Protein AF-A0A7C8EFA5-F1 (afdb_monomer_lite)

Structure (mmCIF, N/CA/C/O backbone):
data_AF-A0A7C8EFA5-F1
#
_entry.id   AF-A0A7C8EFA5-F1
#
loop_
_atom_site.group_PDB
_atom_site.id
_atom_site.type_symbol
_atom_site.label_atom_id
_atom_site.label_alt_id
_atom_site.label_comp_id
_atom_site.label_asym_id
_atom_site.label_entity_id
_atom_site.label_seq_id
_atom_site.pdbx_PDB_ins_code
_atom_site.Cartn_x
_atom_site.Cartn_y
_atom_site.Cartn_z
_atom_site.occupancy
_atom_site.B_iso_or_equiv
_atom_site.auth_seq_id
_atom_site.auth_comp_id
_atom_site.auth_asym_id
_atom_site.auth_atom_id
_atom_site.pdbx_PDB_model_num
ATOM 1 N N . THR A 1 1 ? -9.011 6.067 8.831 1.00 73.81 1 THR A N 1
ATOM 2 C CA . THR A 1 1 ? -9.555 6.805 9.995 1.00 73.81 1 THR A CA 1
ATOM 3 C C . THR A 1 1 ? -9.235 6.034 11.253 1.00 73.81 1 THR A C 1
ATOM 5 O O . THR A 1 1 ? -9.095 4.822 11.157 1.00 73.81 1 THR A O 1
ATOM 8 N N . ALA A 1 2 ? -9.097 6.697 12.397 1.00 74.62 2 ALA A N 1
ATOM 9 C CA . ALA A 1 2 ? -8.954 5.999 13.669 1.00 74.62 2 ALA A CA 1
ATOM 10 C C . ALA A 1 2 ? -10.304 5.386 14.085 1.00 74.62 2 ALA A C 1
ATOM 12 O O . ALA A 1 2 ? -11.344 6.020 13.896 1.00 74.62 2 ALA A O 1
ATOM 13 N N . GLY A 1 3 ? -10.293 4.144 14.558 1.00 73.38 3 GLY A N 1
ATOM 14 C CA . GLY A 1 3 ?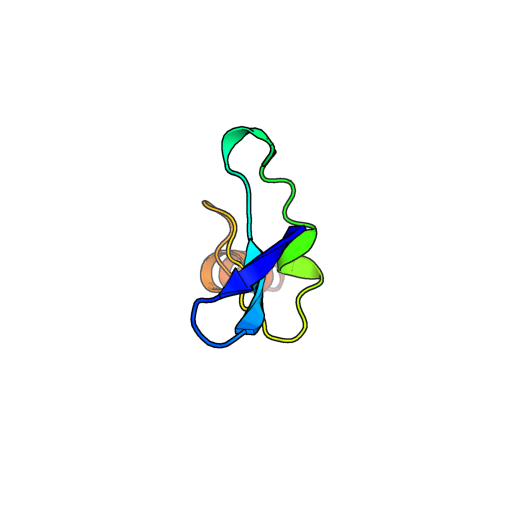 -11.433 3.463 15.167 1.00 73.38 3 GLY A CA 1
ATOM 15 C C . GLY A 1 3 ? -10.956 2.650 16.367 1.00 73.38 3 GLY A C 1
ATOM 16 O O . GLY A 1 3 ? -9.777 2.315 16.450 1.00 73.38 3 GLY A O 1
ATOM 17 N N . GLU A 1 4 ? -11.841 2.369 17.310 1.00 78.25 4 GLU A N 1
ATOM 18 C CA . GLU A 1 4 ? -11.525 1.566 18.493 1.00 78.25 4 GLU A CA 1
ATOM 19 C C . GLU A 1 4 ? -11.925 0.104 18.279 1.00 78.25 4 GLU A C 1
ATOM 21 O O . GLU A 1 4 ? -12.946 -0.200 17.665 1.00 78.25 4 GLU A O 1
ATOM 26 N N . ASP A 1 5 ? -11.056 -0.789 18.739 1.00 79.69 5 ASP A N 1
ATOM 27 C CA . ASP A 1 5 ? -11.268 -2.231 18.838 1.00 79.69 5 ASP A CA 1
ATOM 28 C C . ASP A 1 5 ? -11.923 -2.598 20.188 1.00 79.69 5 ASP A C 1
ATOM 30 O O . ASP A 1 5 ? -11.879 -1.810 21.135 1.00 79.69 5 ASP A O 1
ATOM 34 N N . GLU A 1 6 ? -12.497 -3.799 20.297 1.00 79.12 6 GLU A N 1
ATOM 35 C CA . GLU A 1 6 ? -13.144 -4.336 21.510 1.00 79.12 6 GLU A CA 1
ATOM 36 C C . GLU A 1 6 ? -12.234 -4.389 22.755 1.00 79.12 6 GLU A C 1
ATOM 38 O O . GLU A 1 6 ? -12.723 -4.402 23.883 1.00 79.12 6 GLU A O 1
ATOM 43 N N . THR A 1 7 ? -10.912 -4.322 22.567 1.00 81.88 7 THR A N 1
ATOM 44 C CA . THR A 1 7 ? -9.900 -4.234 23.632 1.00 81.88 7 THR A CA 1
ATOM 45 C C . THR A 1 7 ? -9.490 -2.791 23.983 1.00 81.88 7 THR A C 1
ATOM 47 O O . THR A 1 7 ? -8.521 -2.588 24.718 1.00 81.88 7 THR A O 1
ATOM 50 N N . GLY A 1 8 ? -10.155 -1.771 23.425 1.00 82.31 8 GLY A N 1
ATOM 51 C CA . GLY A 1 8 ? -9.849 -0.349 23.647 1.00 82.31 8 GLY A CA 1
ATOM 52 C C . GLY A 1 8 ? -8.607 0.164 22.905 1.00 82.31 8 GLY A C 1
ATOM 53 O O . GLY A 1 8 ? -8.127 1.267 23.165 1.00 82.31 8 GLY A O 1
ATOM 54 N N . LYS A 1 9 ? -8.050 -0.623 21.973 1.00 86.19 9 LYS A N 1
ATOM 55 C CA . LYS A 1 9 ? -6.892 -0.209 21.168 1.00 86.19 9 LYS A CA 1
ATOM 56 C C . LYS A 1 9 ? -7.342 0.585 19.945 1.00 86.19 9 LYS A C 1
ATOM 58 O O . LYS A 1 9 ? -8.238 0.173 19.213 1.00 86.19 9 LYS A O 1
ATOM 63 N N . GLN A 1 10 ? -6.657 1.694 19.674 1.00 86.12 10 GLN A N 1
ATOM 64 C CA . GLN A 1 10 ? -6.820 2.430 18.422 1.00 86.12 10 GLN A CA 1
ATOM 65 C C . GLN A 1 10 ? -6.310 1.586 17.250 1.00 86.12 10 GLN A C 1
ATOM 67 O O . GLN A 1 10 ? -5.129 1.236 17.172 1.00 86.12 10 GLN A O 1
ATOM 72 N N . LYS A 1 11 ? -7.205 1.292 16.311 1.00 86.19 11 LYS A N 1
ATOM 73 C CA . LYS A 1 11 ? -6.919 0.600 15.060 1.00 86.19 11 LYS A CA 1
ATOM 74 C C . LYS A 1 11 ? -7.222 1.518 13.886 1.00 86.19 11 LYS A C 1
ATOM 76 O O . LYS A 1 11 ? -8.177 2.295 13.878 1.00 86.19 11 LYS A O 1
ATOM 81 N N . LEU A 1 12 ? -6.404 1.414 12.847 1.00 85.94 12 LEU A N 1
ATOM 82 C CA . LEU A 1 12 ? -6.723 2.054 11.586 1.00 85.94 12 LEU A CA 1
ATOM 83 C C .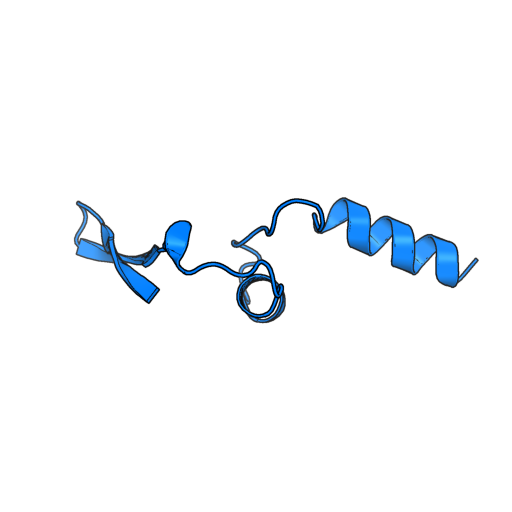 LEU A 1 12 ? -7.893 1.314 10.926 1.00 85.94 12 LEU A C 1
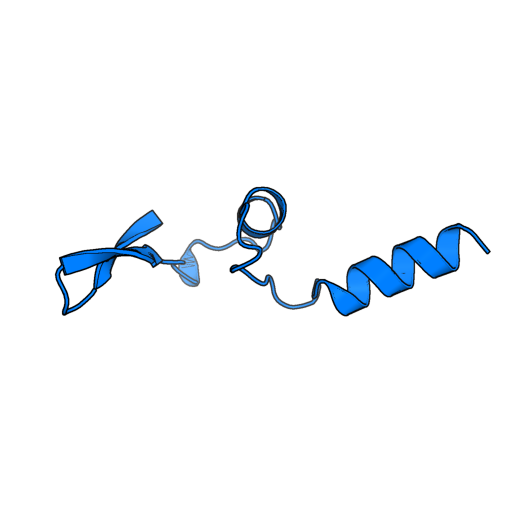ATOM 85 O O . LEU A 1 12 ? -7.822 0.113 10.674 1.00 85.94 12 LEU A O 1
ATOM 89 N N . VAL A 1 13 ? -8.945 2.056 10.599 1.00 89.81 13 VAL A N 1
ATOM 90 C CA . VAL A 1 13 ? -10.115 1.559 9.876 1.00 89.81 13 VAL A CA 1
ATOM 91 C C . VAL A 1 13 ? -10.196 2.243 8.516 1.00 89.81 13 VAL A C 1
ATOM 93 O O . VAL A 1 13 ? -10.099 3.472 8.403 1.00 89.81 13 VAL A O 1
ATOM 96 N N . VAL A 1 14 ? -10.396 1.444 7.471 1.00 91.25 14 VAL A N 1
ATOM 97 C CA . VAL A 1 14 ? -10.689 1.921 6.116 1.00 91.25 14 VAL A CA 1
ATOM 98 C C . VAL A 1 14 ? -12.195 1.830 5.899 1.00 91.25 14 VAL A C 1
ATOM 100 O O . VAL A 1 14 ? -12.803 0.809 6.194 1.00 91.25 14 VAL A O 1
ATOM 103 N N . ARG A 1 15 ? -12.808 2.901 5.383 1.00 92.56 15 ARG A N 1
ATOM 104 C CA . ARG A 1 15 ? -14.219 2.899 4.973 1.00 92.56 15 ARG A CA 1
ATOM 105 C C . ARG A 1 15 ? -14.282 2.670 3.459 1.00 92.56 15 ARG A C 1
ATOM 107 O O . ARG A 1 15 ? -13.973 3.620 2.736 1.00 92.56 15 ARG A O 1
ATOM 114 N N . PRO A 1 16 ? -14.677 1.481 2.962 1.00 91.31 16 PRO A N 1
ATOM 115 C CA . PRO A 1 16 ? -14.585 1.146 1.537 1.00 91.31 16 PRO A CA 1
ATOM 116 C C . PRO A 1 16 ? -15.30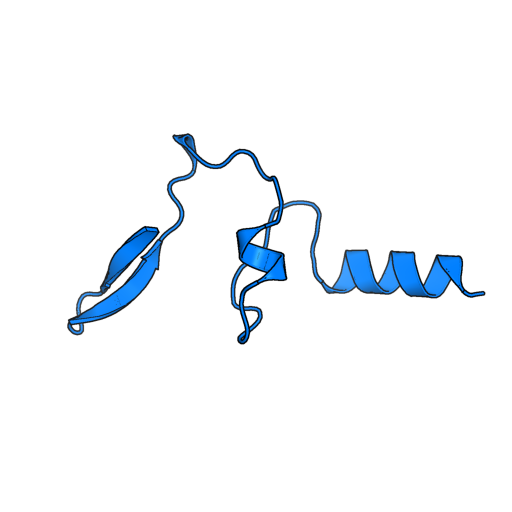2 2.151 0.632 1.00 91.31 16 PRO A C 1
ATOM 118 O O . PRO A 1 16 ? -14.723 2.614 -0.340 1.00 91.31 16 PRO A O 1
ATOM 121 N N . ALA A 1 17 ? -16.492 2.610 1.031 1.00 94.88 17 ALA A N 1
ATOM 122 C CA . ALA A 1 17 ? -17.269 3.607 0.287 1.00 94.88 17 ALA A CA 1
ATOM 123 C C . ALA A 1 17 ? -16.545 4.956 0.073 1.00 94.88 17 ALA A C 1
ATOM 125 O O . ALA A 1 17 ? -16.868 5.697 -0.852 1.00 94.88 17 ALA A O 1
ATOM 126 N N . LYS A 1 18 ? -15.569 5.297 0.926 1.00 93.38 18 LYS A N 1
ATOM 127 C CA . LYS A 1 18 ? 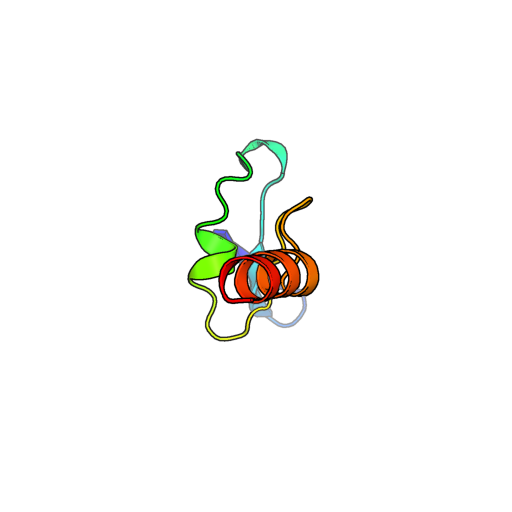-14.755 6.520 0.807 1.00 93.38 18 LYS A CA 1
ATOM 128 C C . LYS A 1 18 ? -13.369 6.256 0.216 1.00 93.38 18 LYS A C 1
ATOM 130 O O . LYS A 1 18 ? -12.677 7.206 -0.142 1.00 93.38 18 LYS A O 1
ATOM 135 N N . CYS A 1 19 ? -12.947 4.997 0.137 1.00 94.06 19 CYS A N 1
ATOM 136 C CA . CYS A 1 19 ? -11.646 4.626 -0.396 1.00 94.06 19 CYS A CA 1
ATOM 137 C C . CYS A 1 19 ? -11.630 4.840 -1.913 1.00 94.06 19 CYS A C 1
ATOM 139 O O . CYS A 1 19 ? -12.496 4.341 -2.623 1.00 94.06 19 CYS A O 1
ATOM 141 N N . LYS A 1 20 ? -10.638 5.584 -2.408 1.00 94.12 20 LYS A N 1
ATOM 142 C CA . LYS A 1 20 ? -10.420 5.796 -3.849 1.00 94.12 20 LYS A CA 1
ATOM 143 C C . LYS A 1 20 ? -9.299 4.929 -4.422 1.00 94.12 20 LYS A C 1
ATOM 145 O O . LYS A 1 20 ? -9.032 5.006 -5.610 1.00 94.12 20 LYS A O 1
ATOM 150 N N . GLY A 1 21 ? -8.626 4.143 -3.580 1.00 93.81 21 GLY A N 1
ATOM 151 C CA . GLY A 1 21 ? -7.508 3.299 -4.004 1.00 93.81 21 GLY A CA 1
ATOM 152 C C . GLY A 1 21 ? -6.219 4.060 -4.337 1.00 93.81 21 GLY A C 1
ATOM 153 O O . GLY A 1 21 ? -5.388 3.530 -5.053 1.00 93.81 21 GLY A O 1
ATOM 154 N N . CYS A 1 22 ? -6.012 5.278 -3.822 1.00 95.19 22 CYS A N 1
ATOM 155 C CA . CYS A 1 22 ? -4.841 6.101 -4.166 1.00 95.19 22 CYS A CA 1
ATOM 156 C C . CYS A 1 22 ? -3.495 5.630 -3.577 1.00 95.19 22 CYS A C 1
ATOM 158 O O . CYS A 1 22 ? -2.472 6.239 -3.860 1.00 95.19 22 CYS A O 1
ATOM 160 N N . GLY A 1 23 ? -3.466 4.615 -2.708 1.00 94.19 23 GLY A N 1
ATOM 161 C CA . GLY A 1 23 ? -2.214 4.065 -2.165 1.00 94.19 23 GLY A CA 1
ATOM 162 C C . GLY A 1 23 ? -1.542 4.862 -1.039 1.00 94.19 23 GLY A C 1
ATOM 163 O O . GLY A 1 23 ? -0.700 4.307 -0.340 1.00 94.19 23 GLY A O 1
ATOM 164 N N . ALA A 1 24 ? -1.934 6.116 -0.782 1.00 94.25 24 ALA A N 1
ATOM 165 C CA . ALA A 1 24 ? -1.238 6.984 0.180 1.00 94.25 24 ALA A CA 1
ATOM 166 C C . ALA A 1 24 ? -1.133 6.389 1.598 1.00 94.25 24 ALA A C 1
ATOM 168 O O . ALA A 1 24 ? -0.092 6.483 2.243 1.00 94.25 24 ALA A O 1
ATOM 169 N N . CYS A 1 25 ? -2.195 5.736 2.079 1.00 93.94 25 CYS A N 1
ATOM 170 C CA . CYS A 1 25 ? -2.184 5.093 3.391 1.00 93.94 25 CYS A CA 1
ATOM 171 C C . CYS A 1 25 ? -1.226 3.891 3.452 1.00 93.94 25 CYS A C 1
ATOM 173 O O . CYS A 1 25 ? -0.509 3.751 4.437 1.00 93.94 25 CYS A O 1
ATOM 175 N N . GLN A 1 26 ? -1.176 3.063 2.405 1.00 95.06 26 GLN A N 1
ATOM 176 C CA . GLN A 1 26 ? -0.238 1.943 2.297 1.00 95.06 26 GLN A CA 1
ATOM 177 C C . GLN A 1 26 ? 1.214 2.429 2.271 1.00 95.06 26 GLN A C 1
ATOM 179 O O . GLN A 1 26 ? 2.041 1.901 3.007 1.00 95.06 26 GLN A O 1
ATOM 184 N N . ALA A 1 27 ? 1.511 3.471 1.490 1.00 94.00 27 ALA A N 1
ATOM 185 C CA . ALA A 1 27 ? 2.868 3.997 1.350 1.00 94.00 27 ALA A CA 1
ATOM 186 C C . ALA A 1 27 ? 3.420 4.622 2.644 1.00 94.00 27 ALA A C 1
ATOM 188 O O . ALA A 1 27 ? 4.614 4.541 2.907 1.00 94.00 27 ALA A O 1
ATOM 189 N N . THR A 1 28 ? 2.563 5.244 3.461 1.00 93.56 28 THR A N 1
ATOM 190 C CA . THR A 1 28 ? 3.003 5.940 4.682 1.00 93.56 28 THR A CA 1
ATOM 191 C C . THR A 1 28 ? 3.017 5.063 5.933 1.00 93.56 28 THR A C 1
ATOM 193 O O . THR A 1 28 ? 3.477 5.520 6.980 1.00 93.56 28 THR A O 1
ATOM 196 N N . CYS A 1 29 ? 2.448 3.854 5.892 1.00 92.81 29 CYS A N 1
ATOM 197 C CA . CYS A 1 29 ? 2.331 3.026 7.086 1.00 92.81 29 CYS A CA 1
ATOM 198 C C . CYS A 1 29 ? 3.697 2.429 7.461 1.00 92.81 29 CYS A C 1
ATOM 200 O O . CYS A 1 29 ? 4.187 1.564 6.741 1.00 92.81 29 CYS A O 1
ATOM 202 N N . PRO A 1 30 ? 4.281 2.780 8.622 1.00 92.06 30 PRO A N 1
ATOM 203 C CA . PRO A 1 30 ? 5.613 2.301 9.003 1.00 92.06 30 PRO A CA 1
ATOM 204 C C . PRO A 1 30 ? 5.642 0.811 9.362 1.00 92.06 30 PRO A C 1
ATOM 206 O O . PRO A 1 30 ? 6.708 0.228 9.501 1.00 92.06 30 PRO A O 1
ATOM 209 N N . LYS A 1 31 ? 4.468 0.203 9.571 1.00 92.44 31 LYS A N 1
ATOM 210 C CA . LYS A 1 31 ? 4.320 -1.229 9.858 1.00 92.44 31 LYS A CA 1
ATOM 211 C C . LYS A 1 31 ? 3.889 -2.036 8.637 1.00 92.44 31 LYS A C 1
ATOM 213 O O . LYS A 1 31 ? 3.571 -3.208 8.799 1.00 92.44 31 LYS A O 1
ATOM 218 N N . GLU A 1 32 ? 3.749 -1.386 7.478 1.00 90.75 32 GLU A N 1
ATOM 219 C CA . GLU A 1 32 ? 3.300 -2.017 6.228 1.00 90.75 32 GLU A CA 1
ATOM 220 C C . GLU A 1 32 ? 1.975 -2.796 6.385 1.00 90.75 32 GLU A C 1
ATOM 222 O O . GLU A 1 32 ? 1.684 -3.762 5.687 1.00 90.75 32 GLU A O 1
ATOM 227 N N . GLY A 1 33 ? 1.135 -2.365 7.334 1.00 90.88 33 GLY A N 1
ATOM 228 C CA . GLY A 1 33 ? -0.068 -3.090 7.755 1.00 90.88 33 GLY A CA 1
ATOM 229 C C . GLY A 1 33 ? -1.304 -2.816 6.898 1.00 90.88 33 GLY A C 1
ATOM 230 O O . GLY A 1 33 ? -2.412 -3.182 7.288 1.00 90.88 33 GLY A O 1
ATOM 231 N N . ILE A 1 34 ? -1.149 -2.113 5.777 1.00 92.00 34 ILE A N 1
ATOM 232 C CA . ILE A 1 34 ? -2.242 -1.689 4.900 1.00 92.00 34 ILE A CA 1
ATOM 233 C C . ILE A 1 34 ? -1.900 -2.155 3.492 1.00 92.00 34 ILE A C 1
ATOM 235 O O . ILE A 1 34 ? -0.808 -1.893 3.009 1.00 92.00 34 ILE A O 1
ATOM 239 N N . SER A 1 35 ? -2.852 -2.799 2.826 1.00 92.25 35 SER A N 1
ATOM 240 C CA . SER A 1 35 ? -2.706 -3.238 1.441 1.00 92.25 35 SER A CA 1
ATOM 241 C C . SER A 1 35 ? -3.866 -2.704 0.610 1.00 92.25 35 SER A C 1
ATOM 243 O O . SER A 1 35 ? -5.032 -2.823 0.999 1.00 92.25 35 SER A O 1
ATOM 245 N N . VAL A 1 36 ? -3.543 -2.082 -0.518 1.00 94.50 36 VAL A N 1
ATOM 246 C CA . VAL A 1 36 ? -4.483 -1.620 -1.534 1.00 94.50 36 VAL A CA 1
ATOM 247 C C . VAL A 1 36 ? -4.557 -2.680 -2.623 1.00 94.50 36 VAL A C 1
ATOM 249 O O . VAL A 1 36 ? -3.548 -3.153 -3.145 1.00 94.50 36 VAL A O 1
ATOM 252 N N . THR A 1 37 ? -5.781 -3.066 -2.967 1.00 91.31 37 THR A N 1
ATOM 253 C CA . THR A 1 37 ? -6.055 -4.072 -3.993 1.00 91.31 37 THR A CA 1
ATOM 254 C C . THR A 1 37 ? -5.370 -3.716 -5.313 1.00 91.31 37 THR A C 1
ATOM 256 O O . THR A 1 37 ? -5.486 -2.590 -5.787 1.00 91.31 37 THR A O 1
ATOM 259 N N . GLY A 1 38 ? -4.670 -4.688 -5.906 1.00 91.44 38 GLY A N 1
ATOM 260 C CA . GLY A 1 38 ? -3.946 -4.523 -7.172 1.00 91.44 38 GLY A CA 1
ATOM 261 C C . GLY A 1 38 ? -2.531 -3.949 -7.043 1.00 91.44 38 GLY A C 1
ATOM 262 O O . GLY A 1 38 ? -1.811 -3.922 -8.036 1.00 91.44 38 GLY A O 1
ATOM 263 N N . PHE A 1 39 ? -2.117 -3.538 -5.841 1.00 92.19 39 PHE A N 1
ATOM 264 C CA . PHE A 1 39 ? -0.795 -2.971 -5.568 1.00 92.19 39 PHE A CA 1
ATOM 265 C C . PHE A 1 39 ? -0.146 -3.656 -4.364 1.00 92.19 39 PHE A C 1
ATOM 267 O O . PHE A 1 39 ? 0.297 -2.995 -3.422 1.00 92.19 39 PHE A O 1
ATOM 274 N N . SER A 1 40 ? -0.109 -4.993 -4.347 1.00 92.38 40 SER A N 1
ATOM 275 C CA . SER A 1 40 ? 0.572 -5.692 -3.256 1.00 92.38 40 SER A CA 1
ATOM 276 C C . SER A 1 40 ? 2.063 -5.336 -3.238 1.00 92.38 40 SER A C 1
ATOM 278 O O . SER A 1 40 ? 2.674 -5.082 -4.278 1.00 92.38 40 SER A O 1
ATOM 280 N N . TYR A 1 41 ? 2.682 -5.367 -2.057 1.00 92.88 41 TYR A N 1
ATOM 281 C CA . TYR A 1 41 ? 4.118 -5.109 -1.926 1.00 92.88 41 TYR A CA 1
ATOM 282 C C . TYR A 1 41 ? 4.967 -6.036 -2.808 1.00 92.88 41 TYR A C 1
ATOM 284 O O . TYR A 1 41 ? 5.931 -5.588 -3.421 1.00 92.88 41 TYR A O 1
ATOM 292 N N . SER A 1 42 ? 4.577 -7.308 -2.947 1.00 93.69 42 SER A N 1
ATOM 293 C CA . SER A 1 42 ? 5.268 -8.256 -3.828 1.00 93.69 42 SER A CA 1
ATOM 294 C C . SER A 1 42 ? 5.132 -7.900 -5.310 1.00 93.69 42 SER A C 1
ATOM 296 O O . SER A 1 42 ? 6.103 -8.037 -6.054 1.00 93.69 42 SER A O 1
ATOM 298 N N . GLN A 1 43 ? 3.965 -7.411 -5.739 1.00 95.25 43 GLN A N 1
ATOM 299 C CA . GLN A 1 43 ? 3.741 -6.943 -7.110 1.00 95.25 43 GLN A CA 1
ATOM 300 C C . GLN A 1 43 ? 4.582 -5.699 -7.412 1.00 95.25 43 GLN A C 1
ATOM 302 O O . GLN A 1 43 ? 5.272 -5.662 -8.429 1.00 95.25 43 GLN A O 1
ATOM 307 N N . LEU A 1 44 ? 4.581 -4.715 -6.510 1.00 94.25 44 LEU A N 1
ATOM 308 C CA . LEU A 1 44 ? 5.380 -3.495 -6.648 1.00 94.25 44 LEU A CA 1
ATOM 309 C C . LEU A 1 44 ? 6.884 -3.807 -6.685 1.00 94.25 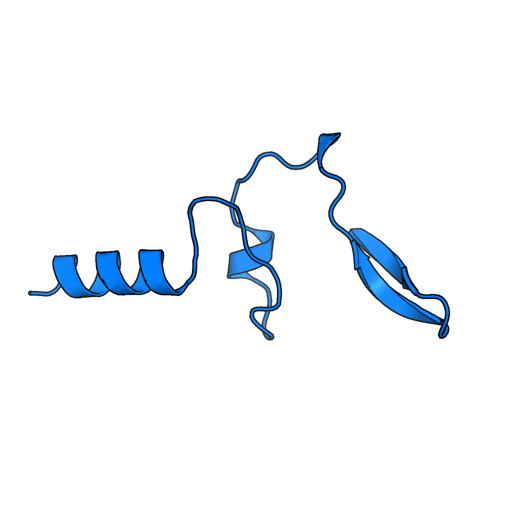44 LEU A C 1
ATOM 311 O O . LEU A 1 44 ? 7.595 -3.328 -7.565 1.00 94.25 44 LEU A O 1
ATOM 315 N N . ALA A 1 45 ? 7.369 -4.669 -5.786 1.00 94.56 45 ALA A N 1
ATOM 316 C CA . ALA A 1 45 ? 8.773 -5.079 -5.760 1.00 94.56 45 ALA A CA 1
ATOM 317 C C . ALA A 1 45 ? 9.191 -5.831 -7.035 1.00 94.56 45 ALA A C 1
ATOM 319 O O . ALA A 1 45 ? 10.318 -5.679 -7.505 1.00 94.56 45 ALA A O 1
ATOM 320 N N . ALA A 1 46 ? 8.300 -6.640 -7.616 1.00 96.75 46 ALA A N 1
ATOM 321 C CA . ALA A 1 46 ? 8.556 -7.287 -8.900 1.00 96.75 46 ALA A CA 1
ATOM 322 C C . ALA A 1 46 ? 8.697 -6.262 -10.038 1.00 96.75 46 ALA A C 1
ATOM 324 O O . ALA A 1 46 ? 9.639 -6.368 -10.817 1.00 96.75 46 ALA A O 1
ATOM 325 N N . GLN A 1 47 ? 7.824 -5.251 -10.091 1.00 96.69 47 GLN A N 1
ATOM 326 C CA . GLN A 1 47 ? 7.896 -4.180 -11.093 1.00 96.69 47 GLN A CA 1
ATOM 327 C C . GLN A 1 47 ? 9.189 -3.361 -10.980 1.00 96.69 47 GLN A C 1
ATOM 329 O O . GLN A 1 47 ? 9.820 -3.089 -11.996 1.00 96.69 47 GLN A O 1
ATOM 334 N N . VAL A 1 48 ? 9.612 -3.004 -9.760 1.00 97.25 48 VAL A N 1
ATOM 335 C CA . VAL A 1 48 ? 10.868 -2.260 -9.542 1.00 97.25 48 VAL A CA 1
ATOM 336 C C . VAL A 1 48 ? 12.078 -3.079 -9.979 1.00 97.25 48 VAL A C 1
ATOM 338 O O . VAL A 1 48 ? 12.939 -2.549 -10.670 1.00 97.25 48 VAL A O 1
ATOM 341 N N . ARG A 1 49 ? 12.140 -4.367 -9.612 1.00 97.62 49 ARG A N 1
ATOM 342 C CA . ARG A 1 49 ? 13.236 -5.250 -10.043 1.00 97.62 49 ARG A CA 1
ATOM 343 C C . ARG A 1 49 ? 13.311 -5.347 -11.563 1.00 97.62 49 ARG A C 1
ATOM 345 O O . ARG A 1 49 ? 14.369 -5.094 -12.112 1.00 97.62 49 ARG A O 1
ATOM 352 N N . ALA A 1 50 ? 12.180 -5.601 -12.219 1.00 97.44 50 ALA A N 1
ATOM 353 C CA . ALA A 1 50 ? 12.115 -5.695 -13.676 1.00 97.44 50 ALA A CA 1
ATOM 354 C C . ALA A 1 50 ? 12.523 -4.396 -14.399 1.00 97.44 50 ALA A C 1
ATOM 356 O O . ALA A 1 50 ? 12.930 -4.450 -15.550 1.00 97.44 50 ALA A O 1
ATOM 357 N N . ALA A 1 51 ? 12.401 -3.230 -13.754 1.00 97.69 51 ALA A N 1
ATOM 358 C CA . ALA A 1 51 ? 12.815 -1.947 -14.325 1.00 97.69 51 ALA A CA 1
ATOM 359 C C . ALA A 1 51 ? 14.323 -1.656 -14.185 1.00 97.69 51 ALA A C 1
ATOM 361 O O . ALA A 1 51 ? 14.806 -0.696 -14.783 1.00 97.69 51 ALA A O 1
ATOM 362 N N . LEU A 1 52 ? 15.041 -2.426 -13.361 1.00 96.38 52 LEU A N 1
ATOM 363 C CA . LEU A 1 52 ? 16.471 -2.255 -13.079 1.00 96.38 52 LEU A CA 1
ATOM 364 C C . LEU A 1 52 ? 17.352 -3.336 -13.731 1.00 96.38 52 LEU A C 1
ATOM 366 O O . LEU A 1 52 ? 18.573 -3.260 -13.591 1.00 96.38 52 LEU A O 1
ATOM 370 N N . GLU A 1 53 ? 16.748 -4.325 -14.395 1.00 79.81 53 GLU A N 1
ATOM 371 C CA . GLU A 1 53 ? 17.429 -5.368 -15.180 1.00 79.81 53 GLU A CA 1
ATOM 372 C C . GLU A 1 53 ? 17.638 -4.958 -16.645 1.00 79.81 53 GLU A C 1
ATOM 374 O O . GLU A 1 53 ? 16.771 -4.245 -17.204 1.00 79.81 53 GLU A O 1
#

Secondary structure (DSSP, 8-state):
-EEE-TTS-EEE---GGG-----HHHHH-TT-----TT--HHHHHHHHHHHH-

Radius of gyration: 14.16 Å; chains: 1; bounding box: 35×15×39 Å

Sequence (53 aa):
TAGEDETGKQKLVVRPAKCKGCGACQATCPKEGISVTGFSYSQLAAQVRAALE

pLDDT: mean 90.53, std 6.36, range [73.38, 97.69]

Foldseek 3Di:
DWDADPVRDTDDDDDVVPDPLPCPCCVPDPVSPDDRPPDDPVVVVVVVVVVVD